Protein AF-A0A9D9E811-F1 (afdb_monomer_lite)

Structure (mmCIF, N/CA/C/O backbone):
data_AF-A0A9D9E811-F1
#
_entry.id   AF-A0A9D9E811-F1
#
loop_
_atom_site.group_PDB
_atom_site.id
_atom_site.type_symbol
_atom_site.label_atom_id
_atom_site.label_alt_id
_atom_site.label_comp_id
_atom_site.label_asym_id
_atom_site.label_entity_id
_atom_site.label_seq_id
_atom_site.pdbx_PDB_ins_code
_atom_site.Cartn_x
_atom_site.Cartn_y
_atom_site.Cartn_z
_atom_site.occupancy
_atom_site.B_iso_or_equiv
_atom_site.auth_seq_id
_atom_site.auth_comp_id
_atom_site.auth_asym_id
_atom_site.auth_atom_id
_atom_site.pdbx_PDB_model_num
ATOM 1 N N . LYS A 1 1 ? 23.467 -1.555 -25.693 1.00 63.59 1 LYS A N 1
ATOM 2 C CA . LYS A 1 1 ? 23.021 -2.894 -25.238 1.00 63.59 1 LYS A CA 1
ATOM 3 C C . LYS A 1 1 ? 22.879 -2.901 -23.715 1.00 63.59 1 LYS A C 1
ATOM 5 O O . LYS A 1 1 ? 21.747 -2.940 -23.269 1.00 63.59 1 LYS A O 1
ATOM 10 N N . GLU A 1 2 ? 23.935 -2.599 -22.952 1.00 66.69 2 GLU A N 1
ATOM 11 C CA . GLU A 1 2 ? 23.910 -2.536 -21.469 1.00 66.69 2 GLU A CA 1
ATOM 12 C C . GLU A 1 2 ? 22.824 -1.637 -20.839 1.00 66.69 2 GLU A C 1
ATOM 14 O O . GLU A 1 2 ? 22.198 -2.018 -19.852 1.00 66.69 2 GLU A O 1
ATOM 19 N N . ALA A 1 3 ? 22.542 -0.458 -21.409 1.00 69.94 3 ALA A N 1
ATOM 20 C CA . ALA A 1 3 ? 21.467 0.410 -20.910 1.00 69.94 3 ALA A CA 1
ATOM 21 C C . ALA A 1 3 ? 20.062 -0.214 -21.069 1.00 69.94 3 ALA A C 1
ATOM 23 O O . ALA A 1 3 ? 19.189 0.013 -20.234 1.00 69.94 3 ALA A O 1
ATOM 24 N N . GLY A 1 4 ? 19.861 -1.025 -22.115 1.00 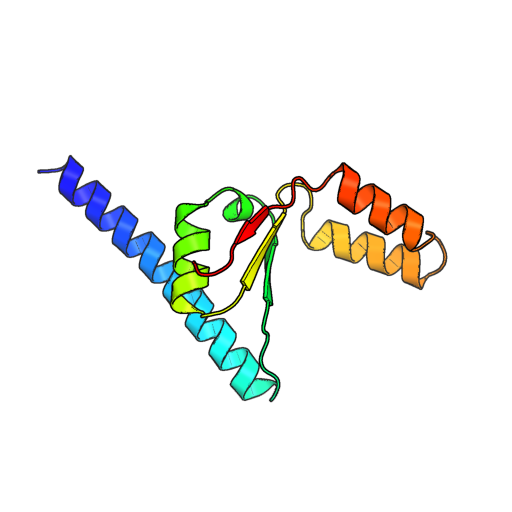78.44 4 GLY A N 1
ATOM 25 C CA . GLY A 1 4 ? 18.621 -1.770 -22.343 1.00 78.44 4 GLY A CA 1
ATOM 26 C C . GLY A 1 4 ? 18.482 -2.953 -21.387 1.00 78.44 4 GLY A C 1
ATOM 27 O O . GLY A 1 4 ? 17.411 -3.158 -20.824 1.00 78.44 4 GLY A O 1
ATOM 28 N N . ASP A 1 5 ? 19.584 -3.656 -21.120 1.00 85.56 5 ASP A N 1
ATOM 29 C CA . ASP A 1 5 ? 19.610 -4.787 -20.185 1.00 85.56 5 ASP A CA 1
ATOM 30 C C . ASP A 1 5 ? 19.343 -4.325 -18.743 1.00 85.56 5 ASP A C 1
ATOM 32 O O . ASP A 1 5 ? 18.564 -4.941 -18.015 1.00 85.56 5 ASP A O 1
ATOM 36 N N . ARG A 1 6 ? 19.899 -3.172 -18.340 1.00 88.31 6 ARG A N 1
ATOM 37 C CA . ARG A 1 6 ? 19.622 -2.564 -17.028 1.00 88.31 6 ARG A CA 1
ATOM 38 C C . ARG A 1 6 ? 18.161 -2.140 -16.881 1.00 88.31 6 ARG A C 1
ATOM 40 O O . ARG A 1 6 ? 17.561 -2.401 -15.841 1.00 88.31 6 ARG A O 1
ATOM 47 N N . ALA A 1 7 ? 17.584 -1.498 -17.897 1.00 88.19 7 ALA A N 1
ATOM 48 C CA . ALA A 1 7 ? 16.172 -1.118 -17.879 1.00 88.19 7 ALA A CA 1
ATOM 49 C C . ALA A 1 7 ? 15.260 -2.352 -17.794 1.00 88.19 7 ALA A C 1
ATOM 51 O O . ALA A 1 7 ? 14.285 -2.349 -17.042 1.00 88.19 7 ALA A O 1
ATOM 52 N N . HIS A 1 8 ? 15.616 -3.428 -18.500 1.00 90.81 8 HIS A N 1
ATOM 53 C CA . HIS A 1 8 ? 14.898 -4.695 -18.441 1.00 90.81 8 HIS A CA 1
ATOM 54 C C . HIS A 1 8 ? 14.946 -5.321 -17.041 1.00 90.81 8 HIS A C 1
ATOM 56 O O . HIS A 1 8 ? 13.907 -5.690 -16.499 1.00 90.81 8 HIS A O 1
ATOM 62 N N . LEU A 1 9 ? 16.124 -5.369 -16.409 1.00 92.88 9 LEU A N 1
ATOM 63 C CA . LEU A 1 9 ? 16.272 -5.876 -15.041 1.00 92.88 9 LEU A CA 1
ATOM 64 C C . LEU A 1 9 ? 15.464 -5.060 -14.026 1.00 92.88 9 LEU A C 1
ATOM 66 O O . LEU A 1 9 ? 14.786 -5.637 -13.178 1.00 92.88 9 LEU A O 1
ATOM 70 N N . ILE A 1 10 ? 15.485 -3.727 -14.134 1.00 91.69 10 ILE A N 1
ATOM 71 C CA . ILE A 1 10 ? 14.667 -2.851 -13.284 1.00 91.69 10 ILE A CA 1
ATOM 72 C C . ILE A 1 10 ? 13.183 -3.178 -13.478 1.00 91.69 10 ILE A C 1
ATOM 74 O O . ILE A 1 10 ? 12.481 -3.424 -12.501 1.00 91.69 10 ILE A O 1
ATOM 78 N N . ALA A 1 11 ? 12.707 -3.274 -14.720 1.00 91.38 11 ALA A N 1
ATOM 79 C CA . ALA A 1 11 ? 11.315 -3.621 -14.992 1.00 91.38 11 ALA A CA 1
ATOM 80 C C . ALA A 1 11 ? 10.925 -4.990 -14.404 1.00 91.38 11 ALA A C 1
ATOM 82 O O . ALA A 1 11 ? 9.833 -5.131 -13.851 1.00 91.38 11 ALA A O 1
ATOM 83 N N . VAL A 1 12 ? 11.805 -5.994 -14.475 1.00 94.75 12 VAL A N 1
ATOM 84 C CA . VAL A 1 12 ? 11.571 -7.316 -13.868 1.00 94.75 12 VAL A CA 1
ATOM 85 C C . VAL A 1 12 ? 11.444 -7.213 -12.346 1.00 94.75 12 VAL A C 1
ATOM 87 O O . VAL A 1 12 ? 10.524 -7.804 -11.777 1.00 94.75 12 VAL A O 1
ATOM 90 N N . LEU A 1 13 ? 12.307 -6.438 -11.685 1.00 94.56 13 LEU A N 1
ATOM 91 C CA . LEU A 1 13 ? 12.252 -6.238 -10.233 1.00 94.56 13 LEU A CA 1
ATOM 92 C C . LEU A 1 13 ? 10.941 -5.573 -9.802 1.00 94.56 13 LEU A C 1
ATOM 94 O O . LEU A 1 13 ? 10.241 -6.102 -8.940 1.00 94.56 13 LEU A O 1
ATOM 98 N N . TYR A 1 14 ? 10.568 -4.466 -10.446 1.00 94.62 14 TYR A N 1
ATOM 99 C CA . TYR A 1 14 ? 9.330 -3.742 -10.143 1.00 94.62 14 TYR A CA 1
ATOM 100 C C . TYR A 1 14 ? 8.088 -4.619 -10.337 1.00 94.62 14 TYR A C 1
ATOM 102 O O . TYR A 1 14 ? 7.221 -4.677 -9.465 1.00 94.62 14 TYR A O 1
ATOM 110 N N . ASN A 1 15 ? 8.028 -5.368 -11.443 1.00 94.38 15 ASN A N 1
ATOM 111 C CA . ASN A 1 15 ? 6.931 -6.302 -11.693 1.00 94.38 15 ASN A CA 1
ATOM 112 C C . ASN A 1 15 ? 6.883 -7.436 -10.663 1.00 94.38 15 ASN A C 1
ATOM 114 O O . ASN A 1 15 ? 5.798 -7.844 -10.261 1.00 94.38 15 ASN A O 1
ATOM 118 N N . SER A 1 16 ? 8.036 -7.944 -10.226 1.00 95.56 16 SER A N 1
ATOM 119 C CA . SER A 1 16 ? 8.095 -9.022 -9.232 1.00 95.56 16 SER A CA 1
ATOM 120 C C . SER A 1 16 ? 7.554 -8.561 -7.879 1.00 95.56 16 SER A C 1
ATOM 122 O O . SER A 1 16 ? 6.746 -9.263 -7.274 1.00 95.56 16 SER A O 1
ATOM 124 N N . VAL A 1 17 ? 7.923 -7.351 -7.444 1.00 94.38 17 VAL A N 1
ATOM 125 C CA . VAL A 1 17 ? 7.391 -6.750 -6.212 1.00 94.38 17 VAL A CA 1
ATOM 126 C C . VAL A 1 17 ? 5.883 -6.531 -6.328 1.00 94.38 17 VAL A C 1
ATOM 128 O O . VAL A 1 17 ? 5.138 -6.943 -5.441 1.00 94.38 17 VAL A O 1
ATOM 131 N N . ALA A 1 18 ? 5.408 -5.948 -7.432 1.00 93.88 18 ALA A N 1
ATOM 132 C CA . ALA A 1 18 ? 3.980 -5.704 -7.625 1.00 93.88 18 ALA A CA 1
ATOM 133 C C . ALA A 1 18 ? 3.153 -7.005 -7.641 1.00 93.88 18 ALA A C 1
ATOM 135 O O . ALA A 1 18 ? 2.090 -7.067 -7.019 1.00 93.88 18 ALA A O 1
ATOM 136 N N . ARG A 1 19 ? 3.668 -8.072 -8.268 1.00 94.88 19 ARG A N 1
ATOM 137 C CA . ARG A 1 19 ? 3.034 -9.402 -8.260 1.00 94.88 19 ARG A CA 1
ATOM 138 C C . ARG A 1 19 ? 2.996 -10.012 -6.869 1.00 94.88 19 ARG A C 1
ATOM 140 O O . ARG A 1 19 ? 1.974 -10.577 -6.492 1.00 94.88 19 ARG A O 1
ATOM 147 N N . TYR A 1 20 ? 4.083 -9.890 -6.111 1.00 95.75 20 TYR A N 1
ATOM 148 C CA . TYR A 1 20 ? 4.133 -10.381 -4.738 1.00 95.75 20 TYR A CA 1
ATOM 149 C C . TYR A 1 20 ? 3.066 -9.706 -3.868 1.00 95.75 20 TYR A C 1
ATOM 151 O O . TYR A 1 20 ? 2.321 -10.392 -3.174 1.00 95.75 20 TYR A O 1
ATOM 159 N N . VAL A 1 21 ? 2.927 -8.378 -3.964 1.00 93.06 21 VAL A N 1
ATOM 160 C CA . VAL A 1 21 ? 1.892 -7.631 -3.231 1.00 93.06 21 VAL A CA 1
ATOM 161 C C . VAL A 1 21 ? 0.484 -8.072 -3.644 1.00 93.06 21 VAL A C 1
ATOM 163 O O . VAL A 1 21 ? -0.364 -8.273 -2.780 1.00 93.06 21 VAL A O 1
ATOM 166 N N . ALA A 1 22 ? 0.232 -8.280 -4.940 1.00 91.75 22 ALA A N 1
ATOM 167 C CA . ALA A 1 22 ? -1.058 -8.780 -5.419 1.00 91.75 22 ALA A CA 1
ATOM 168 C C . ALA A 1 22 ? -1.386 -10.191 -4.901 1.00 91.75 22 ALA A C 1
ATOM 170 O O . ALA A 1 22 ? -2.517 -10.442 -4.479 1.00 91.75 22 ALA A O 1
ATOM 171 N N . GLY A 1 23 ? -0.398 -11.089 -4.880 1.00 93.31 23 GLY A N 1
ATOM 172 C CA . GLY A 1 23 ? -0.546 -12.427 -4.309 1.00 93.31 23 GLY A CA 1
ATOM 173 C C . GLY A 1 23 ? -0.819 -12.387 -2.806 1.00 93.31 23 GLY A C 1
ATOM 174 O O . GLY A 1 23 ? -1.748 -13.036 -2.339 1.00 93.31 23 GLY A O 1
ATOM 175 N N . ALA A 1 24 ? -0.074 -11.567 -2.060 1.00 91.62 24 ALA A N 1
ATOM 176 C CA . ALA A 1 24 ? -0.273 -11.394 -0.623 1.00 91.62 24 ALA A CA 1
ATOM 177 C C . ALA A 1 24 ? -1.659 -10.819 -0.295 1.00 91.62 24 ALA A C 1
ATOM 179 O O . ALA A 1 24 ? -2.321 -11.313 0.612 1.00 91.62 24 ALA A O 1
ATOM 180 N N . ALA A 1 25 ? -2.120 -9.817 -1.052 1.00 89.56 25 ALA A N 1
ATOM 181 C CA . ALA A 1 25 ? -3.458 -9.258 -0.881 1.00 89.56 25 ALA A CA 1
ATOM 182 C C . ALA A 1 25 ? -4.542 -10.317 -1.127 1.00 89.56 25 ALA A C 1
ATOM 184 O O . ALA A 1 25 ? -5.443 -10.454 -0.315 1.00 89.56 25 ALA A O 1
ATOM 185 N N . THR A 1 26 ? -4.417 -11.109 -2.195 1.00 90.06 26 THR A N 1
ATOM 186 C CA . THR A 1 26 ? -5.372 -12.190 -2.503 1.00 90.06 26 THR A CA 1
ATOM 187 C C . THR A 1 26 ? -5.398 -13.250 -1.400 1.00 90.06 26 THR A C 1
ATOM 189 O O . THR A 1 26 ? -6.466 -13.624 -0.934 1.00 90.06 26 THR A O 1
ATOM 192 N N . LEU A 1 27 ? -4.227 -13.674 -0.916 1.00 91.88 27 LEU A N 1
ATOM 193 C CA . LEU A 1 27 ? -4.127 -14.657 0.162 1.00 91.88 27 LEU A CA 1
ATOM 194 C C . LEU A 1 27 ? -4.772 -14.160 1.466 1.00 91.88 27 LEU A C 1
ATOM 196 O O . LEU A 1 27 ? -5.427 -14.929 2.162 1.00 91.88 27 LEU A O 1
ATOM 200 N N . LEU A 1 28 ? -4.596 -12.881 1.812 1.00 88.88 28 LEU A N 1
ATOM 201 C CA . LEU A 1 28 ? -5.230 -12.303 3.000 1.00 88.88 28 LEU A CA 1
ATOM 202 C C . LEU A 1 28 ? -6.759 -12.311 2.897 1.00 88.88 28 LEU A C 1
ATOM 204 O O . LEU A 1 28 ? -7.424 -12.552 3.899 1.00 88.88 28 LEU A O 1
ATOM 208 N N . GLU A 1 29 ? -7.311 -12.100 1.704 1.00 88.62 29 GLU A N 1
ATOM 209 C CA . GLU A 1 29 ? -8.758 -12.165 1.467 1.00 88.62 29 GLU A CA 1
ATOM 210 C C . GLU A 1 29 ? -9.281 -13.598 1.550 1.00 88.62 29 GLU A C 1
ATOM 212 O O . GLU A 1 29 ? -10.325 -13.838 2.149 1.00 88.62 29 GLU A O 1
ATOM 217 N N . GLU A 1 30 ? -8.533 -14.568 1.020 1.00 89.94 30 GLU A N 1
ATOM 218 C CA . GLU A 1 30 ? -8.865 -15.992 1.148 1.00 89.94 30 GLU A CA 1
ATOM 219 C C . GLU A 1 30 ? -8.864 -16.456 2.612 1.00 89.94 30 GLU A C 1
ATOM 221 O O . GLU A 1 30 ? -9.700 -17.269 3.004 1.00 89.94 30 GLU A O 1
ATOM 226 N N . LEU A 1 31 ? -7.944 -15.933 3.430 1.00 91.25 31 LEU A N 1
ATOM 227 C CA . LEU A 1 31 ? -7.844 -16.264 4.854 1.00 91.25 31 LEU A CA 1
ATOM 228 C C . LEU A 1 31 ? -8.868 -15.518 5.721 1.00 91.25 31 LEU A C 1
ATOM 230 O O . LEU A 1 31 ? -9.357 -16.078 6.701 1.00 91.25 31 LEU A O 1
ATOM 234 N N . GLY A 1 32 ? -9.144 -14.251 5.405 1.00 85.06 32 GLY A N 1
ATOM 235 C CA . GLY A 1 32 ? -9.986 -13.362 6.209 1.00 85.06 32 GLY A CA 1
ATOM 236 C C . GLY A 1 32 ? -11.459 -13.328 5.800 1.00 85.06 32 GLY A C 1
ATOM 237 O O . GLY A 1 32 ? -12.288 -12.895 6.592 1.00 85.06 32 GLY A O 1
ATOM 238 N N . GLY A 1 33 ? -11.795 -13.770 4.587 1.00 78.31 33 GLY A N 1
ATOM 239 C CA . GLY A 1 33 ? -13.152 -13.743 4.031 1.00 78.31 33 GLY A CA 1
ATOM 240 C C . GLY A 1 33 ? -13.589 -12.388 3.461 1.00 78.31 33 GLY A C 1
ATOM 241 O O . GLY A 1 33 ? -14.506 -12.353 2.641 1.00 78.31 33 GLY A O 1
ATOM 242 N N . ASP A 1 34 ? -12.910 -11.298 3.826 1.00 84.31 34 ASP A N 1
ATOM 243 C CA . ASP A 1 34 ? -13.236 -9.942 3.387 1.00 84.31 34 ASP A CA 1
ATOM 244 C C . ASP A 1 34 ? -12.214 -9.400 2.388 1.00 84.31 34 ASP A C 1
ATOM 246 O O . ASP A 1 34 ? -11.001 -9.493 2.587 1.00 84.31 34 ASP A O 1
ATOM 250 N N . ARG A 1 35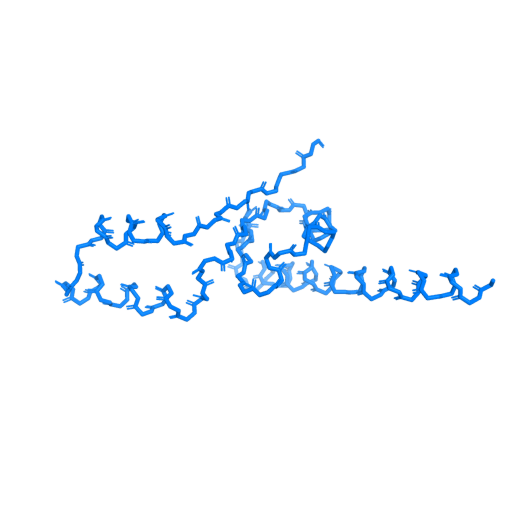 ? -12.724 -8.772 1.323 1.00 80.81 35 ARG A N 1
ATOM 251 C CA . ARG A 1 35 ? -11.915 -8.084 0.317 1.00 80.81 35 ARG A CA 1
ATOM 252 C C . ARG A 1 35 ? -11.475 -6.712 0.826 1.00 80.81 35 ARG A C 1
ATOM 254 O O . ARG A 1 35 ? -12.313 -5.912 1.234 1.00 80.81 35 ARG A O 1
ATOM 261 N N . ALA A 1 36 ? -10.185 -6.396 0.722 1.00 80.06 36 ALA A N 1
ATOM 262 C CA . ALA A 1 36 ? -9.700 -5.042 0.978 1.00 80.06 36 ALA A CA 1
ATOM 263 C C . ALA A 1 36 ? -9.767 -4.208 -0.312 1.00 80.06 36 ALA A C 1
ATOM 265 O O . ALA A 1 36 ? -9.073 -4.506 -1.285 1.00 80.06 36 ALA A O 1
ATOM 266 N N . ASP A 1 37 ? -10.571 -3.142 -0.327 1.00 85.88 37 ASP A N 1
ATOM 267 C CA . ASP A 1 37 ? -10.687 -2.242 -1.490 1.00 85.88 37 ASP A CA 1
ATOM 268 C C . ASP A 1 37 ? -9.511 -1.256 -1.613 1.00 85.88 37 ASP A C 1
ATOM 270 O O . ASP A 1 37 ? -9.209 -0.746 -2.701 1.00 85.88 37 ASP A O 1
ATOM 274 N N . GLU A 1 38 ? -8.817 -1.007 -0.499 1.00 89.19 38 GLU A N 1
ATOM 275 C CA . GLU A 1 38 ? -7.743 -0.023 -0.386 1.00 89.19 38 GLU A CA 1
ATOM 276 C C . GLU A 1 38 ? -6.466 -0.643 0.201 1.00 89.19 38 GLU A C 1
ATOM 278 O O . GLU A 1 38 ? -6.506 -1.436 1.141 1.00 89.19 38 GLU A O 1
ATOM 283 N N . ILE A 1 39 ? -5.310 -0.250 -0.341 1.00 88.12 39 ILE A N 1
ATOM 284 C CA . ILE A 1 39 ? -3.982 -0.577 0.192 1.00 88.12 39 ILE A CA 1
ATOM 285 C C . ILE A 1 39 ? -3.304 0.718 0.634 1.00 88.12 39 ILE A C 1
ATOM 287 O O . ILE A 1 39 ? -3.106 1.638 -0.164 1.00 88.12 39 ILE A O 1
ATOM 291 N N . PHE A 1 40 ? -2.883 0.763 1.896 1.00 86.00 40 PHE A N 1
ATOM 292 C CA . PHE A 1 40 ? -2.101 1.871 2.435 1.00 86.00 40 PHE A CA 1
ATOM 293 C C . PHE A 1 40 ? -0.601 1.593 2.304 1.00 86.00 40 PHE A C 1
ATOM 295 O O . PHE A 1 40 ? -0.101 0.577 2.786 1.00 86.00 40 PHE A O 1
ATOM 302 N N . VAL A 1 41 ? 0.130 2.514 1.675 1.00 86.81 41 VAL A N 1
ATOM 303 C CA . VAL A 1 41 ? 1.585 2.433 1.488 1.00 86.81 41 VAL A CA 1
ATOM 304 C C . VAL A 1 41 ? 2.260 3.582 2.230 1.00 86.81 41 VAL A C 1
ATOM 306 O O . VAL A 1 41 ? 1.973 4.756 1.991 1.00 86.81 41 VAL A O 1
ATOM 309 N N . PHE A 1 42 ? 3.200 3.239 3.108 1.00 83.56 42 PHE A N 1
ATOM 310 C CA . PHE A 1 42 ? 3.941 4.186 3.943 1.00 83.56 42 PHE A CA 1
ATOM 311 C C . PHE A 1 42 ? 5.453 4.096 3.697 1.00 83.56 42 PHE A C 1
ATOM 313 O O . PHE A 1 42 ? 5.958 3.129 3.124 1.00 83.56 42 PHE A O 1
ATOM 320 N N . GLY A 1 43 ? 6.197 5.094 4.176 1.00 77.88 43 GLY A N 1
ATOM 321 C CA . GLY A 1 43 ? 7.662 5.105 4.110 1.00 77.88 43 GLY A CA 1
ATOM 322 C C . GLY A 1 43 ? 8.212 5.424 2.716 1.00 77.88 43 GLY A C 1
ATOM 323 O O . GLY A 1 43 ? 7.576 6.116 1.926 1.00 77.88 43 GLY A O 1
ATOM 324 N N . GLN A 1 44 ? 9.425 4.956 2.398 1.00 79.75 44 GLN A N 1
ATOM 325 C CA . GLN A 1 44 ? 10.096 5.344 1.144 1.00 79.75 44 GLN A CA 1
ATOM 326 C C . GLN A 1 44 ? 9.376 4.825 -0.109 1.00 79.75 44 GLN A C 1
ATOM 328 O O . GLN A 1 44 ? 9.369 5.514 -1.125 1.00 79.75 44 GLN A O 1
ATOM 333 N N . ALA A 1 45 ? 8.708 3.669 -0.024 1.00 82.38 45 ALA A N 1
ATOM 334 C CA . ALA A 1 45 ? 7.924 3.115 -1.131 1.00 82.38 45 ALA A CA 1
ATOM 335 C C . ALA A 1 45 ? 6.760 4.034 -1.553 1.00 82.38 45 ALA A C 1
ATOM 337 O O . ALA A 1 45 ? 6.388 4.066 -2.723 1.00 82.38 45 ALA A O 1
ATOM 338 N N . ALA A 1 46 ? 6.236 4.861 -0.639 1.00 85.44 46 ALA A N 1
ATOM 339 C CA . ALA A 1 46 ? 5.187 5.831 -0.955 1.00 85.44 46 ALA A CA 1
ATOM 340 C C . ALA A 1 46 ? 5.633 6.898 -1.978 1.00 85.44 46 ALA A C 1
ATOM 342 O O . ALA A 1 46 ? 4.790 7.511 -2.627 1.00 85.44 46 ALA A O 1
ATOM 343 N N . LYS A 1 47 ? 6.946 7.113 -2.155 1.00 86.31 47 LYS A N 1
ATOM 344 C CA . LYS A 1 47 ? 7.496 8.060 -3.143 1.00 86.31 47 LYS A CA 1
ATOM 345 C C . LYS A 1 47 ? 7.635 7.460 -4.542 1.00 86.31 47 LYS A C 1
ATOM 347 O O . LYS A 1 47 ? 7.791 8.210 -5.503 1.00 86.31 47 LYS A O 1
ATOM 352 N N . ASP A 1 48 ? 7.599 6.135 -4.671 1.00 89.75 48 ASP A N 1
ATOM 353 C CA . ASP A 1 48 ? 7.831 5.463 -5.946 1.00 89.75 48 ASP A CA 1
ATOM 354 C C . ASP A 1 48 ? 6.533 5.332 -6.753 1.00 89.75 48 ASP A C 1
ATOM 356 O O . ASP A 1 48 ? 5.769 4.374 -6.628 1.00 89.75 48 ASP A O 1
ATOM 360 N N . GLN A 1 49 ? 6.276 6.328 -7.599 1.00 90.12 49 GLN A N 1
ATOM 361 C CA . GLN A 1 49 ? 5.058 6.391 -8.407 1.00 90.12 49 GLN A CA 1
ATOM 362 C C . GLN A 1 49 ? 4.938 5.223 -9.395 1.00 90.12 49 GLN A C 1
ATOM 364 O O . GLN A 1 49 ? 3.831 4.748 -9.654 1.00 90.12 49 GLN A O 1
ATOM 369 N N . HIS A 1 50 ? 6.061 4.748 -9.947 1.00 91.19 50 HIS A N 1
ATOM 370 C CA . HIS A 1 50 ? 6.045 3.671 -10.932 1.00 91.19 50 HIS A CA 1
ATOM 371 C C . HIS A 1 50 ? 5.658 2.346 -10.276 1.00 91.19 50 HIS A C 1
ATOM 373 O O . HIS A 1 50 ? 4.765 1.652 -10.768 1.00 91.19 50 HIS A O 1
ATOM 379 N N . LEU A 1 51 ? 6.263 2.036 -9.126 1.00 93.00 51 LEU A N 1
ATOM 380 C CA . LEU A 1 51 ? 5.895 0.862 -8.342 1.00 93.00 51 LEU A CA 1
ATOM 381 C C . LEU A 1 51 ? 4.433 0.927 -7.895 1.00 93.00 51 LEU A C 1
ATOM 383 O O . LEU A 1 51 ? 3.698 -0.039 -8.086 1.00 93.00 51 LEU A O 1
ATOM 387 N N . ASN A 1 52 ? 3.988 2.067 -7.361 1.00 93.25 52 ASN A N 1
ATOM 388 C CA . ASN A 1 52 ? 2.614 2.230 -6.877 1.00 93.25 52 ASN A CA 1
ATOM 389 C C . ASN A 1 52 ? 1.581 2.077 -8.006 1.00 93.25 52 ASN A C 1
ATOM 391 O O . ASN A 1 52 ? 0.536 1.459 -7.807 1.00 93.25 52 ASN A O 1
ATOM 395 N N . SER A 1 53 ? 1.892 2.555 -9.214 1.00 93.00 53 SER A N 1
ATOM 396 C CA . SER A 1 53 ? 1.051 2.335 -10.396 1.00 93.00 53 SER A CA 1
ATOM 397 C C . SER A 1 53 ? 0.950 0.850 -10.766 1.00 93.00 53 SER A C 1
ATOM 399 O O . SER A 1 53 ? -0.151 0.337 -10.976 1.00 93.00 53 SER A O 1
ATOM 401 N N . LEU A 1 54 ? 2.072 0.120 -10.768 1.00 94.38 54 LEU A N 1
ATOM 402 C CA . LEU A 1 54 ? 2.075 -1.323 -11.035 1.00 94.38 54 LEU A CA 1
ATOM 403 C C . LEU A 1 54 ? 1.295 -2.105 -9.974 1.00 94.38 54 LEU A C 1
ATOM 405 O O . LEU A 1 54 ? 0.494 -2.972 -10.321 1.00 94.38 54 LEU A O 1
ATOM 409 N N . VAL A 1 55 ? 1.479 -1.777 -8.692 1.00 94.06 55 VAL A N 1
ATOM 410 C CA . VAL A 1 55 ? 0.738 -2.408 -7.590 1.00 94.06 55 VAL A CA 1
ATOM 411 C C . VAL A 1 55 ? -0.761 -2.141 -7.736 1.00 94.06 55 VAL A C 1
ATOM 413 O O . VAL A 1 55 ? -1.538 -3.090 -7.671 1.00 94.06 55 VAL A O 1
ATOM 416 N N . CYS A 1 56 ? -1.182 -0.902 -8.011 1.00 93.81 56 CYS A N 1
ATOM 417 C CA . CYS A 1 56 ? -2.584 -0.554 -8.293 1.00 93.81 56 CYS A CA 1
ATOM 418 C C . CYS A 1 56 ? -3.156 -1.405 -9.435 1.00 93.81 56 CYS A C 1
ATOM 420 O O . CYS A 1 56 ? -4.221 -2.012 -9.319 1.00 93.81 56 CYS A O 1
ATOM 422 N N . MET A 1 57 ? -2.407 -1.512 -10.535 1.00 93.00 57 MET A N 1
ATOM 423 C CA . MET A 1 57 ? -2.842 -2.231 -11.727 1.00 93.00 57 MET A CA 1
ATOM 424 C C . MET A 1 57 ? -2.997 -3.737 -11.487 1.00 93.00 57 MET A C 1
ATOM 426 O O . MET A 1 57 ? -3.984 -4.312 -11.950 1.00 93.00 57 MET A O 1
ATOM 430 N N . MET A 1 58 ? -2.050 -4.351 -10.769 1.00 93.88 58 MET A N 1
ATOM 431 C CA . MET A 1 58 ? -2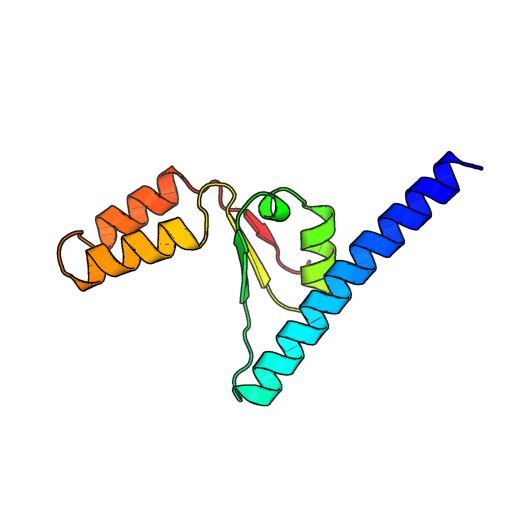.020 -5.794 -10.497 1.00 93.88 58 MET A CA 1
ATOM 432 C C . MET A 1 58 ? -2.969 -6.218 -9.381 1.00 93.88 58 MET A C 1
ATOM 434 O O . MET A 1 58 ? -3.551 -7.295 -9.446 1.00 93.88 58 MET A O 1
ATOM 438 N N . THR A 1 59 ? -3.129 -5.385 -8.356 1.00 91.62 59 THR A N 1
ATOM 439 C CA . THR A 1 59 ? -4.053 -5.663 -7.250 1.00 91.62 59 THR A CA 1
ATOM 440 C C . THR A 1 59 ? -5.494 -5.317 -7.617 1.00 91.62 59 THR A C 1
ATOM 442 O O . THR A 1 59 ? -6.414 -5.859 -7.012 1.00 91.62 59 THR A O 1
ATOM 445 N N . GLY A 1 60 ? -5.716 -4.397 -8.563 1.00 90.31 60 GLY A N 1
ATOM 446 C CA . GLY A 1 60 ? -7.044 -3.854 -8.848 1.00 90.31 60 GLY A CA 1
ATOM 447 C C . GLY A 1 60 ? -7.652 -3.096 -7.662 1.00 90.31 60 GLY A C 1
ATOM 448 O O . GLY A 1 60 ? -8.874 -3.003 -7.575 1.00 90.31 60 GLY A O 1
ATOM 449 N N . ARG A 1 61 ? -6.812 -2.608 -6.740 1.00 89.62 61 ARG A N 1
ATOM 450 C CA . ARG A 1 61 ? -7.198 -1.899 -5.513 1.00 89.62 61 ARG A CA 1
ATOM 451 C C . ARG A 1 61 ? -6.702 -0.463 -5.562 1.00 89.62 61 ARG A C 1
ATOM 453 O O . ARG A 1 61 ? -5.726 -0.154 -6.249 1.00 89.62 61 ARG A O 1
ATOM 460 N N . ARG A 1 62 ? -7.361 0.420 -4.817 1.00 90.00 62 ARG A N 1
ATOM 461 C CA . ARG A 1 62 ? -6.922 1.812 -4.685 1.00 90.00 62 ARG A CA 1
ATOM 462 C C . ARG A 1 62 ? -5.690 1.870 -3.788 1.00 90.00 62 ARG A C 1
ATOM 464 O O . ARG A 1 62 ? -5.676 1.245 -2.731 1.00 90.00 62 ARG A O 1
ATOM 471 N N . LEU A 1 63 ? -4.675 2.644 -4.174 1.00 90.00 63 LEU A N 1
ATOM 472 C CA . LEU A 1 63 ? -3.520 2.885 -3.307 1.00 90.00 63 LEU A CA 1
ATOM 473 C C . LEU A 1 63 ? -3.610 4.260 -2.658 1.00 90.00 63 LEU A C 1
ATOM 475 O O . LEU A 1 63 ? -3.754 5.283 -3.336 1.00 90.00 63 LEU A O 1
ATOM 479 N N . ILE A 1 64 ? -3.454 4.278 -1.338 1.00 85.31 64 ILE A N 1
ATOM 480 C CA . ILE A 1 64 ? -3.316 5.492 -0.540 1.00 85.31 64 ILE A CA 1
ATOM 481 C C . ILE A 1 64 ? -1.879 5.539 -0.048 1.00 85.31 64 ILE A C 1
ATOM 483 O O . ILE A 1 64 ? -1.437 4.679 0.709 1.00 85.31 64 I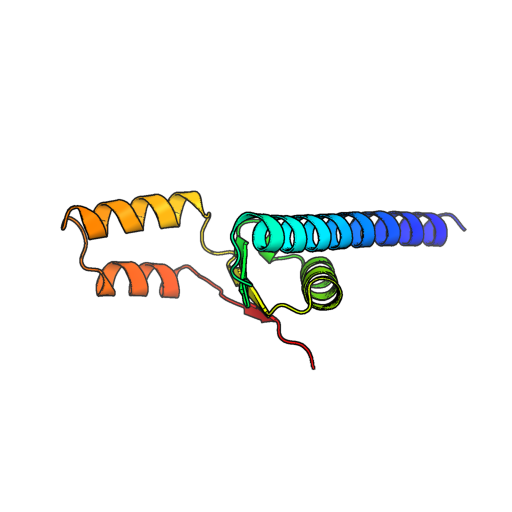LE A O 1
ATOM 487 N N . THR A 1 65 ? -1.132 6.538 -0.501 1.00 85.75 65 THR A N 1
ATOM 488 C CA . THR A 1 65 ? 0.288 6.665 -0.175 1.00 85.75 65 THR A CA 1
ATOM 489 C C . THR A 1 65 ? 0.500 7.842 0.764 1.00 85.75 65 THR A C 1
ATOM 491 O O . THR A 1 65 ? -0.069 8.917 0.561 1.00 85.75 65 THR A O 1
ATOM 494 N N . SER A 1 66 ? 1.322 7.656 1.796 1.00 79.81 66 SER A N 1
ATOM 495 C CA . SER A 1 66 ? 1.765 8.751 2.659 1.00 79.81 66 SER A CA 1
ATOM 496 C C . SER A 1 66 ? 3.265 8.673 2.888 1.00 79.81 66 SER A C 1
ATOM 498 O O . SER A 1 66 ? 3.809 7.663 3.331 1.00 79.81 66 SER A O 1
ATOM 500 N N . THR A 1 67 ? 3.938 9.778 2.584 1.00 74.38 67 THR A N 1
ATOM 501 C CA . THR A 1 67 ? 5.375 9.961 2.821 1.00 74.38 67 THR A CA 1
ATOM 502 C C . THR A 1 67 ? 5.660 10.616 4.172 1.00 74.38 67 THR A C 1
ATOM 504 O O . THR A 1 67 ? 6.809 10.633 4.608 1.00 74.38 67 THR A O 1
ATOM 507 N N . GLY A 1 68 ? 4.619 11.152 4.818 1.00 66.81 68 GLY A N 1
ATOM 508 C CA . GLY A 1 68 ? 4.722 11.947 6.039 1.00 66.81 68 GLY A CA 1
ATOM 509 C C . GLY A 1 68 ? 4.750 11.141 7.328 1.00 66.81 68 GLY A C 1
ATOM 510 O O . GLY A 1 68 ? 5.155 11.664 8.359 1.00 66.81 68 GLY A O 1
ATOM 511 N N . PHE A 1 69 ? 4.334 9.874 7.278 1.00 67.56 69 PHE A N 1
ATOM 512 C CA . PHE A 1 69 ? 4.266 9.007 8.450 1.00 67.56 69 PHE A CA 1
ATOM 513 C C . PHE A 1 69 ? 4.746 7.598 8.135 1.00 67.56 69 PHE A C 1
ATOM 515 O O . PHE A 1 69 ? 4.582 7.082 7.027 1.00 67.56 69 PHE A O 1
ATOM 522 N N . THR A 1 70 ? 5.316 6.959 9.150 1.00 69.00 70 THR A N 1
ATOM 523 C CA . THR A 1 70 ? 5.490 5.511 9.190 1.00 69.00 70 THR A CA 1
ATOM 524 C C . THR A 1 70 ? 4.249 4.881 9.813 1.00 69.00 70 THR A C 1
ATOM 526 O O . THR A 1 70 ? 3.593 5.491 10.658 1.00 69.00 70 THR A O 1
ATOM 529 N N . ALA A 1 71 ? 3.949 3.634 9.442 1.00 69.56 71 ALA A N 1
ATOM 530 C CA . ALA A 1 71 ? 2.865 2.879 10.071 1.00 69.56 71 ALA A CA 1
ATOM 531 C C . ALA A 1 71 ? 3.009 2.854 11.605 1.00 69.56 71 ALA A C 1
ATOM 533 O O . ALA A 1 71 ? 2.028 3.040 12.313 1.00 69.56 71 ALA A O 1
ATOM 534 N N . SER A 1 72 ? 4.246 2.749 12.108 1.00 74.38 72 SER A N 1
ATOM 535 C CA . SER A 1 72 ? 4.550 2.785 13.542 1.00 74.38 72 SER A CA 1
ATOM 536 C C . SER A 1 72 ? 4.127 4.083 14.236 1.00 74.38 72 SER A C 1
ATOM 538 O O . SER A 1 72 ? 3.604 4.028 15.343 1.00 74.38 72 SER A O 1
ATOM 540 N N . ALA A 1 73 ? 4.304 5.244 13.596 1.00 74.44 73 ALA A N 1
ATOM 541 C CA . ALA A 1 73 ? 3.895 6.523 14.174 1.00 74.44 73 ALA A CA 1
ATOM 542 C C . ALA A 1 73 ? 2.364 6.645 14.259 1.00 74.44 73 ALA A C 1
ATOM 544 O O . ALA A 1 73 ? 1.838 7.159 15.244 1.00 74.44 73 ALA A O 1
ATOM 545 N N . LEU A 1 74 ? 1.643 6.120 13.260 1.00 76.00 74 LEU A N 1
ATOM 546 C CA . LEU A 1 74 ? 0.179 6.061 13.285 1.00 76.00 74 LEU A CA 1
ATOM 547 C C . LEU A 1 74 ? -0.333 5.126 14.388 1.00 76.00 74 LEU A C 1
ATOM 549 O O . LEU A 1 74 ? -1.297 5.472 15.067 1.00 76.00 74 LEU A O 1
ATOM 553 N N . SER A 1 75 ? 0.328 3.985 14.613 1.00 76.88 75 SER A N 1
ATOM 554 C CA . SER A 1 75 ? -0.003 3.071 15.714 1.00 76.88 75 SER A CA 1
ATOM 555 C C . SER A 1 75 ? 0.111 3.752 17.079 1.00 76.88 75 SER A C 1
ATOM 557 O O . SER A 1 75 ? -0.783 3.613 17.907 1.00 76.88 75 SER A O 1
ATOM 559 N N . SER A 1 76 ? 1.182 4.519 17.309 1.00 81.06 76 SER A N 1
ATOM 560 C CA . SER A 1 76 ? 1.376 5.244 18.571 1.00 81.06 76 SER A CA 1
ATOM 561 C C . SER A 1 76 ? 0.310 6.316 18.798 1.00 81.06 76 SER A C 1
ATOM 563 O O . SER A 1 76 ? -0.209 6.428 19.902 1.00 81.06 76 SER A O 1
ATOM 565 N N . LEU A 1 77 ? -0.071 7.064 17.758 1.00 77.25 77 LEU A N 1
ATOM 566 C CA . LEU A 1 77 ? -1.161 8.041 17.857 1.00 77.25 77 LEU A CA 1
ATOM 567 C C . LEU A 1 77 ? -2.508 7.365 18.142 1.00 77.25 77 LEU A C 1
ATOM 569 O O . LEU A 1 77 ? -3.281 7.865 18.952 1.00 77.25 77 LEU A O 1
ATOM 573 N N . ALA A 1 78 ? -2.781 6.218 17.515 1.00 80.50 78 ALA A N 1
ATOM 574 C CA . ALA A 1 78 ? -4.006 5.463 17.765 1.00 80.50 78 ALA A CA 1
ATOM 575 C C . ALA A 1 78 ? -4.111 4.994 19.227 1.00 80.50 78 ALA A C 1
ATOM 577 O O . ALA A 1 78 ? -5.201 5.032 19.793 1.00 80.50 78 ALA A O 1
ATOM 578 N N . LEU A 1 79 ? -2.988 4.607 19.844 1.00 83.31 79 LEU A N 1
ATOM 579 C CA . LEU A 1 79 ? -2.937 4.259 21.267 1.00 83.31 79 LEU A CA 1
ATOM 580 C C . LEU A 1 79 ? -3.228 5.468 22.161 1.00 83.31 79 LEU A C 1
ATOM 582 O O . LEU A 1 79 ? -4.081 5.366 23.033 1.00 83.31 79 LEU A O 1
ATOM 586 N N . LEU A 1 80 ? -2.617 6.625 21.891 1.00 82.81 80 LEU A N 1
ATOM 587 C CA . LEU A 1 80 ? -2.874 7.850 22.662 1.00 82.81 80 LEU A CA 1
ATOM 588 C C . LEU A 1 80 ? -4.344 8.285 22.591 1.00 82.81 80 LEU A C 1
ATOM 590 O O . LEU A 1 80 ? -4.915 8.713 23.588 1.00 82.81 80 LEU A O 1
ATOM 594 N N . VAL A 1 81 ? -4.980 8.142 21.424 1.00 86.94 81 VAL A N 1
ATOM 595 C CA . VAL A 1 81 ? -6.422 8.402 21.280 1.00 86.94 81 VAL A CA 1
ATOM 596 C C . VAL A 1 81 ? -7.249 7.382 22.063 1.00 86.94 81 VAL A C 1
ATOM 598 O O . VAL A 1 81 ? -8.236 7.748 22.695 1.00 86.94 81 VAL A O 1
ATOM 601 N N . HIS A 1 82 ? -6.866 6.104 22.035 1.00 83.62 82 HIS A N 1
ATOM 602 C CA . HIS A 1 82 ? -7.575 5.051 22.762 1.00 83.62 82 HIS A CA 1
ATOM 603 C C . HIS A 1 82 ? -7.494 5.225 24.285 1.00 83.62 82 HIS A C 1
ATOM 605 O O . HIS A 1 82 ? -8.484 5.003 24.976 1.00 83.62 82 HIS A O 1
ATOM 611 N N . GLU A 1 83 ? -6.340 5.657 24.791 1.00 90.62 83 GLU A N 1
ATOM 612 C CA . GLU A 1 83 ? -6.102 5.930 26.214 1.00 90.62 83 GLU A CA 1
ATOM 613 C C . GLU A 1 83 ? -6.728 7.256 26.681 1.00 90.62 83 GLU A C 1
ATOM 615 O O . GLU A 1 83 ? -6.771 7.531 27.876 1.00 90.62 83 GLU A O 1
ATOM 620 N N . GLY A 1 84 ? -7.265 8.062 25.757 1.00 85.75 84 GLY A N 1
ATOM 621 C CA . GLY A 1 84 ? -7.848 9.372 26.059 1.00 85.75 84 GLY A CA 1
ATOM 622 C C . GLY A 1 84 ? -6.812 10.477 26.291 1.00 85.75 84 GLY A C 1
ATOM 623 O O . GLY A 1 84 ? -7.174 11.568 26.721 1.00 85.75 84 GLY A O 1
ATOM 624 N N . GLU A 1 85 ? -5.543 10.211 25.981 1.00 85.44 85 GLU A N 1
ATOM 625 C CA . GLU A 1 85 ? -4.407 11.134 26.111 1.00 85.44 85 GLU A CA 1
ATOM 626 C C . GLU A 1 85 ? -4.306 12.119 24.926 1.00 85.44 85 GLU A C 1
ATOM 628 O O . GLU A 1 85 ? -3.631 13.144 25.010 1.00 85.44 85 GLU A O 1
ATOM 633 N N . CYS A 1 86 ? -4.974 11.826 23.802 1.00 79.56 86 CYS A N 1
ATOM 634 C CA . CYS A 1 86 ? -5.089 12.714 22.638 1.00 79.56 86 CYS A CA 1
ATOM 635 C C . CYS A 1 86 ? -6.533 12.762 22.139 1.00 79.56 86 CYS A C 1
ATOM 637 O O . CYS A 1 86 ? -7.169 11.719 21.966 1.00 79.56 86 CYS A O 1
ATOM 639 N N . ASP A 1 87 ? -7.031 13.957 21.813 1.00 86.94 87 ASP A N 1
ATOM 640 C CA . ASP A 1 87 ? -8.281 14.065 21.067 1.00 86.94 87 ASP A CA 1
ATOM 641 C C . ASP A 1 87 ? -8.103 13.520 19.641 1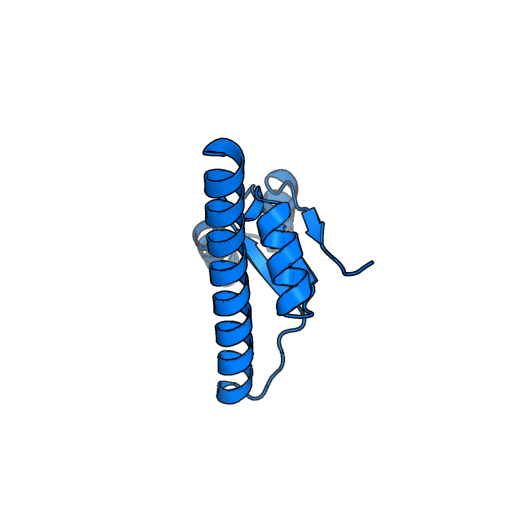.00 86.94 87 ASP A C 1
ATOM 643 O O . ASP A 1 87 ? -7.110 13.774 18.949 1.00 86.94 87 ASP A O 1
ATOM 647 N N . ARG A 1 88 ? -9.094 12.754 19.178 1.00 78.12 88 ARG A N 1
ATOM 648 C CA . ARG A 1 88 ? -9.056 12.123 17.856 1.00 78.12 88 ARG A CA 1
ATOM 649 C C . ARG A 1 88 ? -8.906 13.152 16.735 1.00 78.12 88 ARG A C 1
ATOM 651 O O . ARG A 1 88 ? -8.208 12.875 15.760 1.00 78.12 88 ARG A O 1
ATOM 658 N N . GLN A 1 89 ? -9.583 14.291 16.835 1.00 75.06 89 GLN A N 1
ATOM 659 C CA . GLN A 1 89 ? -9.580 15.321 15.804 1.00 75.06 89 GLN A CA 1
ATOM 660 C C . GLN A 1 89 ? -8.216 16.013 15.729 1.00 75.06 89 GLN A C 1
ATOM 662 O O . GLN A 1 89 ? -7.662 16.125 14.634 1.00 75.06 89 GLN A O 1
ATOM 667 N N . ASP A 1 90 ? -7.617 16.338 16.875 1.00 75.12 90 ASP A N 1
ATOM 668 C CA . ASP A 1 90 ? -6.267 16.911 16.948 1.00 75.12 90 ASP A CA 1
ATOM 669 C C . ASP A 1 90 ? -5.215 15.961 16.356 1.00 75.12 90 ASP A C 1
ATOM 671 O O . ASP A 1 90 ? -4.373 16.353 15.539 1.00 75.12 90 ASP A O 1
ATOM 675 N N . CYS A 1 91 ? -5.305 14.674 16.699 1.00 72.75 91 CYS A N 1
ATOM 676 C CA . CYS A 1 91 ? -4.437 13.639 16.153 1.00 72.75 91 CYS A CA 1
ATOM 677 C C . CYS A 1 91 ? -4.614 13.479 14.618 1.00 72.75 91 CYS A C 1
ATOM 679 O O . CYS A 1 91 ? -3.626 13.333 13.891 1.00 72.75 91 CYS A O 1
ATOM 681 N N . LEU A 1 92 ? -5.840 13.575 14.082 1.00 70.12 92 LEU A N 1
ATOM 682 C CA . LEU A 1 92 ? -6.094 13.566 12.631 1.00 70.12 92 LEU A CA 1
ATOM 683 C C . LEU A 1 92 ? -5.536 14.805 11.918 1.00 70.12 92 LEU A C 1
ATOM 685 O O . LEU A 1 92 ? -5.036 14.694 10.794 1.00 70.12 92 LEU A O 1
ATOM 689 N N . ASP A 1 93 ? -5.595 15.974 12.548 1.00 73.38 93 ASP A N 1
ATOM 690 C CA . ASP A 1 93 ? -5.100 17.217 11.958 1.00 73.38 93 ASP A CA 1
ATOM 691 C C . ASP A 1 93 ? -3.566 17.275 11.946 1.00 73.38 93 ASP A C 1
ATOM 693 O O . ASP A 1 93 ? -2.973 17.713 10.953 1.00 73.38 93 ASP A O 1
ATOM 697 N N . LEU A 1 94 ? -2.905 16.709 12.962 1.00 71.56 94 LEU A N 1
ATOM 698 C CA . LEU A 1 94 ? -1.462 16.444 12.937 1.00 71.56 94 LEU A CA 1
ATOM 699 C C . LEU A 1 94 ? -1.078 15.509 11.784 1.00 71.56 94 LEU A C 1
ATOM 701 O O . LEU A 1 94 ? -0.122 15.791 11.053 1.00 71.56 94 LEU A O 1
ATOM 705 N N . ILE A 1 95 ? -1.849 14.434 11.577 1.00 70.31 95 ILE A N 1
ATOM 706 C CA . ILE A 1 95 ? -1.632 13.508 10.462 1.00 70.31 95 ILE A CA 1
ATOM 707 C C . ILE A 1 95 ? -1.767 14.242 9.131 1.00 70.31 95 ILE A C 1
ATOM 709 O O . ILE A 1 95 ? -0.875 14.146 8.294 1.00 70.31 95 ILE A O 1
ATOM 713 N N . ARG A 1 96 ? -2.826 15.023 8.917 1.00 67.62 96 ARG A N 1
ATOM 714 C CA . ARG A 1 96 ? -3.007 15.775 7.663 1.00 67.62 96 ARG A CA 1
ATOM 715 C C . ARG A 1 96 ? -1.884 16.777 7.413 1.00 67.62 96 ARG A C 1
ATOM 717 O O . ARG A 1 96 ? -1.414 16.880 6.286 1.00 67.62 96 ARG A O 1
ATOM 724 N N . LYS A 1 97 ? -1.430 17.484 8.451 1.00 68.56 97 LYS A N 1
ATOM 725 C CA . LYS A 1 97 ? -0.378 18.501 8.332 1.00 68.56 97 LYS A CA 1
ATOM 726 C C . LYS A 1 97 ? 0.976 17.912 7.938 1.00 68.56 97 LYS A C 1
ATOM 728 O O . LYS A 1 97 ? 1.711 18.542 7.183 1.00 68.56 97 LYS A O 1
ATOM 733 N N . ALA A 1 98 ? 1.313 16.727 8.441 1.00 66.94 98 ALA A N 1
ATOM 734 C CA . ALA A 1 98 ? 2.581 16.074 8.120 1.00 66.94 98 ALA A CA 1
ATOM 735 C C . ALA A 1 98 ? 2.488 15.130 6.907 1.00 66.94 98 ALA A C 1
ATOM 737 O O . ALA A 1 98 ? 3.500 14.865 6.259 1.00 66.94 98 ALA A O 1
ATOM 738 N N . SER A 1 99 ? 1.293 14.658 6.544 1.00 61.47 99 SER A N 1
ATOM 739 C CA . SER A 1 99 ? 1.097 13.739 5.424 1.00 61.47 99 SER A CA 1
ATOM 740 C C . SER A 1 99 ? 0.948 14.483 4.101 1.00 61.47 99 SER A C 1
ATOM 742 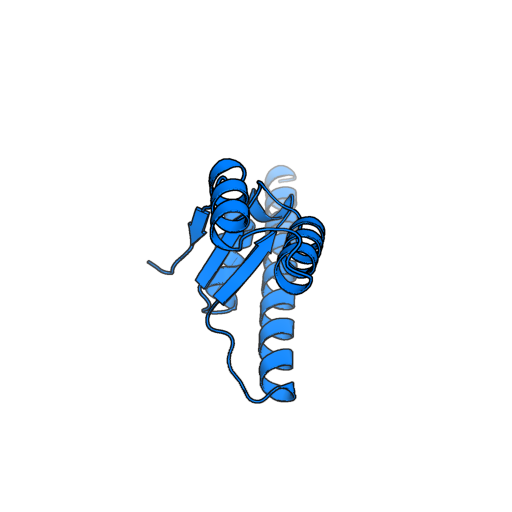O O . SER A 1 99 ? -0.131 14.959 3.762 1.00 61.47 99 SER A O 1
ATOM 744 N N . GLY A 1 100 ? 1.993 14.493 3.276 1.00 60.62 100 GLY A N 1
ATOM 745 C CA . GLY A 1 100 ? 1.853 14.750 1.838 1.00 60.62 100 GLY A CA 1
ATOM 746 C C . GLY A 1 100 ? 1.139 13.586 1.134 1.00 60.62 100 GLY A C 1
ATOM 747 O O . GLY A 1 100 ? 1.777 12.855 0.377 1.00 60.62 100 GLY A O 1
ATOM 748 N N . VAL A 1 101 ? -0.141 13.345 1.452 1.00 63.06 101 VAL A N 1
ATOM 749 C CA . VAL A 1 101 ? -0.921 12.194 0.957 1.00 63.06 101 VAL A CA 1
ATOM 750 C C . VAL A 1 101 ? -1.131 12.302 -0.549 1.00 63.06 101 VAL A C 1
ATOM 752 O O . VAL A 1 101 ? -1.560 13.339 -1.046 1.00 63.06 101 VAL A O 1
ATOM 755 N N . SER A 1 102 ? -0.880 11.212 -1.274 1.00 59.09 102 SER A N 1
ATOM 756 C CA . SER A 1 102 ? -1.224 11.080 -2.694 1.00 59.09 102 SER A CA 1
ATOM 757 C C . SER A 1 102 ? -2.054 9.816 -2.914 1.00 59.09 102 SER A C 1
ATOM 759 O O . SER A 1 102 ? -1.715 8.746 -2.398 1.00 59.09 102 SER A O 1
ATOM 761 N N . THR A 1 103 ? -3.148 9.926 -3.670 1.00 62.19 103 THR A N 1
ATOM 762 C CA . THR A 1 103 ? -4.034 8.795 -3.984 1.00 62.19 103 THR A CA 1
ATOM 763 C C . THR A 1 103 ? -3.868 8.355 -5.428 1.00 62.19 103 THR A C 1
ATOM 765 O O . THR A 1 103 ? -3.899 9.191 -6.329 1.00 62.19 103 THR A O 1
ATOM 768 N N . TYR A 1 104 ? -3.771 7.046 -5.645 1.00 61.53 104 TYR A N 1
ATOM 769 C CA . TYR A 1 104 ? -3.727 6.436 -6.969 1.00 61.53 104 TYR A CA 1
ATOM 770 C C . TYR A 1 104 ? -5.006 5.630 -7.190 1.00 61.53 104 TYR A C 1
ATOM 772 O O . TYR A 1 104 ? -5.313 4.708 -6.431 1.00 61.53 104 TYR A O 1
ATOM 780 N N . SER A 1 105 ? -5.746 5.981 -8.237 1.00 55.56 105 SER A N 1
ATOM 781 C CA . SER A 1 105 ? -6.888 5.222 -8.749 1.00 55.56 105 SER A CA 1
ATOM 782 C C . SER A 1 105 ? -6.601 4.772 -10.179 1.00 55.56 105 SER A C 1
ATOM 784 O O . SER A 1 105 ? -5.770 5.371 -10.864 1.00 55.56 105 SER A O 1
ATOM 786 N N . ARG A 1 106 ? -7.286 3.723 -10.648 1.00 48.94 106 ARG A N 1
ATOM 787 C CA . ARG A 1 106 ? -7.318 3.432 -12.088 1.00 48.94 106 ARG A CA 1
ATOM 788 C C . ARG A 1 106 ? -7.929 4.630 -12.828 1.00 48.94 106 ARG A C 1
ATOM 790 O O . ARG A 1 106 ? -8.904 5.203 -12.342 1.00 48.94 106 ARG A O 1
ATOM 797 N N . ALA A 1 107 ? -7.316 4.995 -13.952 1.00 44.66 107 ALA A N 1
ATOM 798 C CA . ALA A 1 107 ? -7.939 5.806 -14.995 1.00 44.66 107 ALA A CA 1
ATOM 799 C C . ALA A 1 107 ? -8.783 4.902 -15.901 1.00 44.66 107 ALA A C 1
ATOM 801 O O . ALA A 1 107 ? -8.384 3.722 -16.064 1.00 44.66 107 ALA A O 1
#

pLDDT: mean 82.07, std 11.3, range [44.66, 95.75]

Radius of gyration: 16.97 Å; chains: 1; bounding box: 37×35×52 Å

Foldseek 3Di:
DVVVVVVVVVVVVLLVVLLVLLVVQVVCCVVVVDHDQEDEAEAPVLVDPVSQQSNCVSNVHKYKGWDQDDPVVVVVLVVCCVVVVDPPVVSVVVCVVRTPIDIDHDD

Secondary structure (DSSP, 8-state):
-HHHHHHHHHHHHHHHHHHHHHHHHHHHHHHHSS--SEEEEEGGGGG-HHHHHHHHHHH-SEEEEESS--HHHHHHHHHHHHTTSS-HHHHHHHHHHH---EEE---

Sequence (107 aa):
KEAGDRAHLIAVLYNSVARYVAGAATLLEELGGDRADEIFVFGQAAKDQHLNSLVCMMTGRRLITSTGFTASALSSLALLVHEGECDRQDCLDLIRKASGVSTYSRA

Organism: NCBI:txid2840669